Protein AF-A0A7Y3ML44-F1 (afdb_monomer_lite)

pLDDT: mean 96.09, std 2.69, range [84.75, 98.44]

Sequence (73 aa):
MKTVAFHTLGCKLNFADTGTLSSELEGFGFSRVAFNEKADVYVINTCSVTENADKECKSIVNRALAKNANAYV

Foldseek 3Di:
DFEEEEDEDDDPVSVVVVVVVVVVVVVVVYHYDYLQAQGQEYYYGDPPPDPVRVVVSVVSVVSNCVRPVNHHD

Structure (mmCIF, N/CA/C/O backbone):
data_AF-A0A7Y3ML44-F1
#
_entry.id   AF-A0A7Y3ML44-F1
#
loop_
_atom_site.group_PDB
_atom_site.id
_atom_site.type_symbol
_atom_site.label_atom_id
_atom_site.label_alt_id
_atom_site.label_comp_id
_atom_site.label_asym_id
_atom_site.label_entity_id
_atom_site.label_seq_id
_atom_site.pdbx_PDB_ins_code
_atom_site.Cartn_x
_atom_site.Cartn_y
_atom_site.Cartn_z
_atom_site.occupancy
_atom_site.B_iso_or_equiv
_atom_site.auth_seq_id
_atom_site.auth_comp_id
_atom_site.auth_asym_id
_atom_site.auth_atom_id
_atom_site.pdbx_PDB_model_num
ATOM 1 N N . MET A 1 1 ? -10.499 8.488 15.819 1.00 84.75 1 MET A N 1
ATOM 2 C CA . MET A 1 1 ? -9.732 8.877 14.618 1.00 84.75 1 MET A CA 1
ATOM 3 C C . MET A 1 1 ? -9.435 7.599 13.856 1.00 84.75 1 MET A C 1
ATOM 5 O O . MET A 1 1 ? -8.975 6.671 14.510 1.00 84.75 1 MET A O 1
ATOM 9 N N . LYS A 1 2 ? -9.781 7.495 12.566 1.00 96.00 2 LYS A N 1
ATOM 10 C CA . LYS A 1 2 ? -9.478 6.278 11.791 1.00 96.00 2 LYS A CA 1
ATOM 11 C C . LYS A 1 2 ? -8.002 6.257 11.407 1.00 96.00 2 LYS A C 1
ATOM 13 O O . LYS A 1 2 ? -7.441 7.320 11.152 1.00 96.00 2 LYS A O 1
ATOM 18 N N . THR A 1 3 ? -7.377 5.088 11.367 1.00 98.38 3 THR A N 1
ATOM 19 C CA . THR A 1 3 ? -5.961 4.950 10.995 1.00 98.38 3 THR A CA 1
ATOM 20 C C . THR A 1 3 ? -5.793 4.507 9.545 1.00 98.38 3 THR A C 1
ATOM 22 O O . THR A 1 3 ? -6.569 3.697 9.038 1.00 98.38 3 THR A O 1
ATOM 25 N N . VAL A 1 4 ? -4.765 5.026 8.874 1.00 98.44 4 VAL A N 1
ATOM 26 C CA . VAL A 1 4 ? -4.388 4.632 7.513 1.00 98.44 4 VAL A CA 1
ATOM 27 C C . VAL A 1 4 ? -2.910 4.267 7.441 1.00 98.44 4 VAL A C 1
ATOM 29 O O . VAL A 1 4 ? -2.070 4.937 8.042 1.00 98.44 4 VAL A O 1
ATOM 32 N N . ALA A 1 5 ? -2.578 3.220 6.690 1.00 98.44 5 ALA A N 1
ATOM 33 C CA . ALA A 1 5 ? -1.201 2.846 6.405 1.00 98.44 5 ALA A CA 1
ATOM 34 C C . ALA A 1 5 ? -0.959 2.670 4.904 1.00 98.44 5 ALA A C 1
ATOM 36 O O . ALA A 1 5 ? -1.783 2.097 4.198 1.00 98.44 5 ALA A O 1
ATOM 37 N N . PHE A 1 6 ? 0.201 3.117 4.422 1.00 98.31 6 PHE A N 1
ATOM 38 C CA . PHE A 1 6 ? 0.537 3.115 2.996 1.00 98.31 6 PHE A CA 1
ATOM 39 C C . PHE A 1 6 ? 1.677 2.148 2.681 1.00 98.31 6 PHE A C 1
ATOM 41 O O . PHE A 1 6 ? 2.663 2.076 3.418 1.00 98.31 6 PHE A O 1
ATOM 48 N N . HIS A 1 7 ? 1.567 1.452 1.555 1.00 97.56 7 HIS A N 1
ATOM 49 C CA . HIS A 1 7 ? 2.660 0.723 0.931 1.00 97.56 7 HIS A CA 1
ATOM 50 C C . HIS A 1 7 ? 2.717 1.072 -0.550 1.00 97.56 7 HIS A C 1
ATOM 52 O O . HIS A 1 7 ? 1.719 0.961 -1.257 1.00 97.56 7 HIS A O 1
ATOM 58 N N . THR A 1 8 ? 3.884 1.487 -1.023 1.00 96.88 8 THR A N 1
ATOM 59 C CA . THR A 1 8 ? 4.059 1.945 -2.401 1.00 96.88 8 THR A CA 1
ATOM 60 C C . THR A 1 8 ? 5.046 1.043 -3.116 1.00 96.88 8 THR A C 1
ATOM 62 O O . THR A 1 8 ? 6.170 0.853 -2.653 1.00 96.88 8 THR A O 1
ATOM 65 N N . LEU A 1 9 ? 4.623 0.529 -4.263 1.00 93.88 9 LEU A N 1
ATOM 66 C CA . LEU A 1 9 ? 5.428 -0.213 -5.218 1.00 93.88 9 LEU A CA 1
ATOM 67 C C . LEU A 1 9 ? 5.535 0.598 -6.509 1.00 93.88 9 LEU A C 1
ATOM 69 O O . LEU A 1 9 ? 4.583 1.258 -6.925 1.00 93.88 9 LEU A O 1
ATOM 73 N N . GLY A 1 10 ? 6.677 0.500 -7.181 1.00 91.44 10 GLY A N 1
ATOM 74 C CA . GLY A 1 10 ? 6.869 1.094 -8.499 1.00 91.44 10 GLY A CA 1
ATOM 75 C C . GLY A 1 10 ? 7.823 2.281 -8.490 1.00 91.44 10 GLY A C 1
ATOM 76 O O . GLY A 1 10 ? 8.880 2.248 -7.859 1.00 91.44 10 GLY A O 1
ATOM 77 N N . CYS A 1 11 ? 7.499 3.301 -9.279 1.00 94.75 11 CYS A N 1
ATOM 78 C CA . CYS A 1 11 ? 8.431 4.370 -9.617 1.00 94.75 11 CYS A CA 1
ATOM 79 C C . CYS A 1 11 ? 8.208 5.629 -8.770 1.00 94.75 11 CYS A C 1
ATOM 81 O O . CYS A 1 11 ? 7.287 5.713 -7.961 1.00 94.75 11 CYS A O 1
ATOM 83 N N . LYS A 1 12 ? 9.043 6.651 -8.994 1.00 95.69 12 LYS A N 1
ATOM 84 C CA . LYS A 1 12 ? 8.963 7.951 -8.303 1.00 95.69 12 LYS A CA 1
ATOM 85 C C . LYS A 1 12 ? 7.569 8.586 -8.357 1.00 95.69 12 LYS A C 1
ATOM 87 O O . LYS A 1 12 ? 7.195 9.256 -7.401 1.00 95.69 12 LYS A O 1
ATOM 92 N N . LEU A 1 13 ? 6.812 8.362 -9.434 1.00 96.38 13 LEU A N 1
ATOM 93 C CA . LEU A 1 13 ? 5.454 8.887 -9.561 1.00 96.38 13 LEU A CA 1
ATOM 94 C C . LEU A 1 13 ? 4.508 8.249 -8.532 1.00 96.38 13 LEU A C 1
ATOM 96 O O . LEU A 1 13 ? 3.829 8.976 -7.823 1.00 96.38 13 LEU A O 1
ATOM 100 N N . ASN A 1 14 ? 4.574 6.927 -8.323 1.00 95.50 14 ASN A N 1
ATOM 101 C CA . ASN A 1 14 ? 3.772 6.255 -7.293 1.00 95.50 14 ASN A CA 1
ATOM 102 C C . ASN A 1 14 ? 4.066 6.796 -5.880 1.00 95.50 14 ASN A C 1
ATOM 104 O O . ASN A 1 14 ? 3.165 6.908 -5.047 1.00 95.50 14 ASN A O 1
ATOM 108 N N . PHE A 1 15 ? 5.324 7.151 -5.593 1.00 96.25 15 PHE A N 1
ATOM 109 C CA . PHE A 1 15 ? 5.694 7.769 -4.314 1.00 96.25 15 PHE A CA 1
ATOM 110 C C . PHE A 1 15 ? 5.149 9.193 -4.180 1.00 96.25 15 PHE A C 1
ATOM 112 O O . PHE A 1 15 ? 4.670 9.545 -3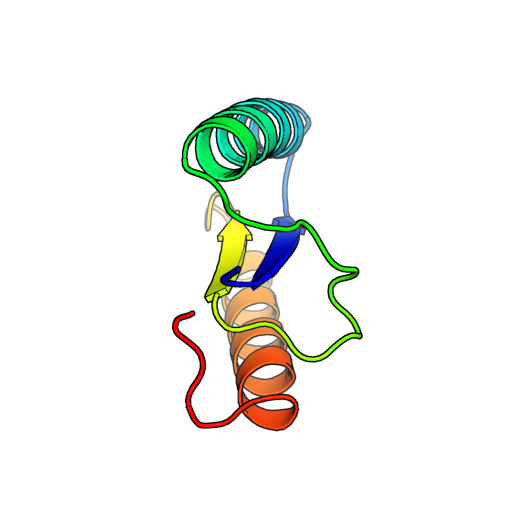.104 1.00 96.25 15 PHE A O 1
ATOM 119 N N . ALA A 1 16 ? 5.180 9.985 -5.256 1.00 97.88 16 ALA A N 1
ATOM 120 C CA . ALA A 1 16 ? 4.582 11.318 -5.271 1.00 97.88 16 ALA A CA 1
ATOM 121 C C . ALA A 1 16 ? 3.063 11.247 -5.037 1.00 97.88 16 ALA A C 1
ATOM 123 O O . ALA A 1 16 ? 2.560 11.918 -4.138 1.00 97.88 16 ALA A O 1
ATOM 124 N N . ASP A 1 17 ? 2.365 10.358 -5.750 1.00 97.19 17 ASP A N 1
ATOM 125 C CA . ASP A 1 17 ? 0.919 10.148 -5.606 1.00 97.19 17 ASP A CA 1
ATOM 126 C C . ASP A 1 17 ? 0.550 9.709 -4.183 1.00 97.19 17 ASP A C 1
ATOM 128 O O . ASP A 1 17 ? -0.405 10.206 -3.588 1.00 97.19 17 ASP A O 1
ATOM 132 N N . THR A 1 18 ? 1.346 8.807 -3.596 1.00 97.81 18 THR A N 1
ATOM 133 C CA . THR A 1 18 ? 1.150 8.367 -2.206 1.00 97.81 18 THR A CA 1
ATOM 134 C C . THR A 1 18 ? 1.336 9.522 -1.220 1.00 97.81 18 THR A C 1
ATOM 136 O O . THR A 1 18 ? 0.610 9.603 -0.232 1.00 97.81 18 THR A O 1
ATOM 139 N N . GLY A 1 19 ? 2.291 10.422 -1.476 1.00 97.38 19 GLY A N 1
ATOM 140 C CA . GLY A 1 19 ? 2.497 11.623 -0.668 1.00 97.38 19 GLY A CA 1
ATOM 141 C C . GLY A 1 19 ? 1.268 12.530 -0.671 1.00 97.38 19 GLY A C 1
ATOM 142 O O . GLY A 1 19 ? 0.774 12.877 0.400 1.00 97.38 19 GLY A O 1
ATOM 143 N N . THR A 1 20 ? 0.733 12.837 -1.856 1.00 98.06 20 THR A N 1
ATOM 144 C CA . THR A 1 20 ? -0.494 13.637 -2.001 1.00 98.06 20 THR A CA 1
ATOM 145 C C . THR A 1 20 ? -1.673 12.984 -1.280 1.00 98.06 20 THR A C 1
ATOM 147 O O . THR A 1 20 ? -2.316 13.627 -0.453 1.00 98.06 20 THR A O 1
ATOM 150 N N . LEU A 1 21 ? -1.902 11.686 -1.501 1.00 97.38 21 LEU A N 1
ATOM 151 C CA . LEU A 1 21 ? -2.996 10.953 -0.860 1.00 97.38 21 LEU A CA 1
ATOM 152 C C . LEU A 1 21 ? -2.855 10.895 0.672 1.00 97.38 21 LEU A C 1
ATOM 154 O O . LEU A 1 21 ? -3.850 10.986 1.389 1.00 97.38 21 LEU A O 1
ATOM 158 N N . SER A 1 22 ? -1.626 10.766 1.187 1.00 97.44 22 SER A N 1
ATOM 159 C CA . SER A 1 22 ? -1.344 10.827 2.628 1.00 97.44 22 SER A CA 1
ATOM 160 C C . SER A 1 22 ? -1.781 12.165 3.214 1.00 97.44 22 SER A C 1
ATOM 162 O O . SER A 1 22 ? -2.488 12.180 4.218 1.00 97.44 22 SER A O 1
ATOM 164 N N . SER A 1 23 ? -1.398 13.276 2.580 1.00 97.56 23 SER A N 1
ATOM 165 C CA . SER A 1 23 ? -1.758 14.619 3.042 1.00 97.56 23 SER A CA 1
ATOM 166 C C . SER A 1 23 ? -3.264 14.884 2.966 1.00 97.56 23 SER A C 1
ATOM 168 O O . SER A 1 23 ? -3.823 15.483 3.882 1.00 97.56 23 SER A O 1
ATOM 170 N N . GLU A 1 24 ? -3.940 14.410 1.918 1.00 97.81 24 GLU A N 1
ATOM 171 C CA . GLU A 1 24 ? -5.397 14.536 1.788 1.00 97.81 24 GLU A CA 1
ATOM 172 C C . GLU A 1 24 ? -6.139 13.757 2.881 1.00 97.81 24 GLU A C 1
ATOM 174 O O . GLU A 1 24 ? -7.026 14.301 3.539 1.00 97.81 24 GLU A O 1
ATOM 179 N N . LEU A 1 25 ? -5.754 12.501 3.129 1.00 96.69 25 LEU A N 1
ATOM 180 C CA . LEU A 1 25 ? -6.390 11.672 4.156 1.00 96.69 25 LEU A CA 1
ATOM 181 C C . LEU A 1 25 ? -6.144 12.205 5.571 1.00 96.69 25 LEU A C 1
ATOM 183 O O . LEU A 1 25 ? -7.065 12.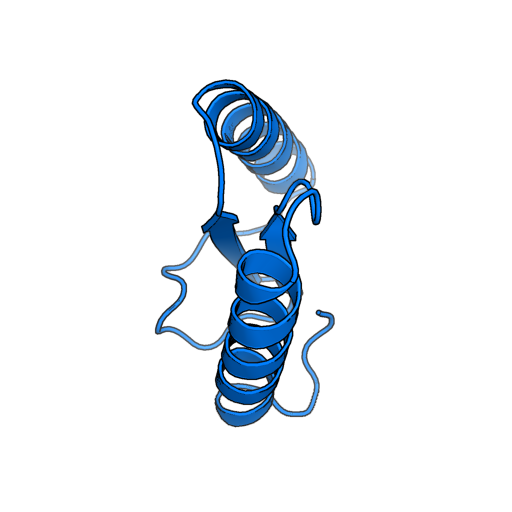197 6.389 1.00 96.69 25 LEU A O 1
ATOM 187 N N . GLU A 1 26 ? -4.950 12.72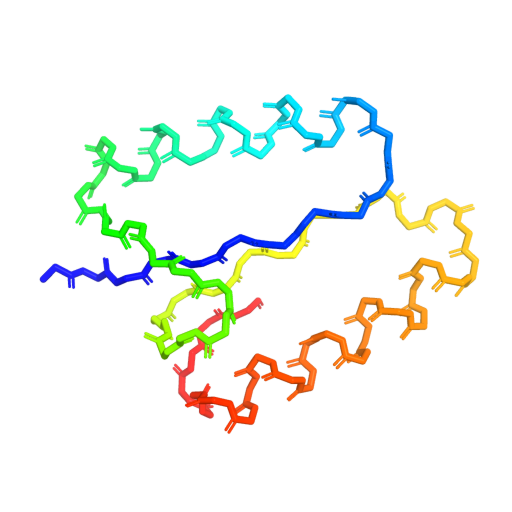3 5.854 1.00 95.81 26 GLU A N 1
ATOM 188 C CA . GLU A 1 26 ? -4.677 13.451 7.099 1.00 95.81 26 GLU A CA 1
ATOM 189 C C . GLU A 1 26 ? -5.590 14.683 7.232 1.00 95.81 26 GLU A C 1
ATOM 191 O O . GLU A 1 26 ? -6.179 14.900 8.293 1.00 95.81 26 GLU A O 1
ATOM 196 N N . GLY A 1 27 ? -5.809 15.427 6.140 1.00 96.94 27 GLY A N 1
ATOM 197 C CA . GLY A 1 27 ? -6.769 16.536 6.072 1.00 96.94 27 GLY A CA 1
ATOM 198 C C . GLY A 1 27 ? -8.227 16.126 6.322 1.00 96.94 27 GLY A C 1
ATOM 199 O O . GLY A 1 27 ? -8.998 16.901 6.887 1.00 96.94 27 GLY A O 1
ATOM 200 N N . PHE A 1 28 ? -8.600 14.888 5.985 1.00 96.38 28 PHE A N 1
ATOM 201 C CA . PHE A 1 28 ? -9.905 14.294 6.305 1.00 96.38 28 PHE A CA 1
ATOM 202 C C . PHE A 1 28 ? -9.985 13.676 7.713 1.00 96.38 28 PHE A C 1
ATOM 204 O O . PHE A 1 28 ? -10.998 13.066 8.066 1.00 96.38 28 PHE A O 1
ATOM 211 N N . GLY A 1 29 ? -8.948 13.832 8.541 1.00 96.81 29 GLY A N 1
ATOM 212 C CA . GLY A 1 29 ? -8.931 13.357 9.924 1.00 96.81 29 GLY A CA 1
ATOM 213 C C . GLY A 1 29 ? -8.530 11.890 10.081 1.00 96.81 29 GLY A C 1
ATOM 214 O O . GLY A 1 29 ? -8.883 11.266 11.087 1.00 96.81 29 GLY A O 1
ATOM 215 N N . PHE A 1 30 ? -7.811 11.314 9.114 1.00 97.94 30 PHE A N 1
ATOM 216 C CA . PHE A 1 30 ? -7.128 10.038 9.310 1.00 97.94 30 PHE A CA 1
ATOM 217 C C . PHE A 1 30 ? -5.789 10.235 10.021 1.00 97.94 30 PHE A C 1
ATOM 219 O O . PHE A 1 30 ? -5.094 11.229 9.837 1.00 97.94 30 PHE A O 1
ATOM 226 N N . SER A 1 31 ? -5.401 9.245 10.819 1.00 98.06 31 SER A N 1
ATOM 227 C CA . SER A 1 31 ? -4.077 9.167 11.424 1.00 98.06 31 SER A CA 1
ATOM 228 C C . SER A 1 31 ? -3.205 8.213 10.633 1.00 98.06 31 SER A C 1
ATOM 230 O O . SER A 1 31 ? -3.534 7.031 10.506 1.00 98.06 31 SER A O 1
ATOM 232 N N . ARG A 1 32 ? -2.082 8.700 10.116 1.00 97.56 32 ARG A N 1
ATOM 233 C CA . ARG A 1 32 ? -1.108 7.829 9.470 1.00 97.56 32 ARG A CA 1
ATOM 234 C C . ARG A 1 32 ? -0.372 6.975 10.506 1.00 97.56 32 ARG A C 1
ATOM 236 O O . ARG A 1 32 ? 0.181 7.507 11.464 1.00 97.56 32 ARG A O 1
ATOM 243 N N . VAL A 1 33 ? -0.319 5.666 10.267 1.00 98.25 33 VAL A N 1
ATOM 244 C CA . VAL A 1 33 ? 0.476 4.693 11.040 1.00 98.25 33 VAL A CA 1
ATOM 245 C C . VAL A 1 33 ? 1.437 3.938 10.121 1.00 98.25 33 VAL A C 1
ATOM 247 O O . VAL A 1 33 ? 1.301 3.979 8.891 1.00 98.25 33 VAL A O 1
ATOM 250 N N . ALA A 1 34 ? 2.442 3.262 10.682 1.00 97.81 34 ALA A N 1
ATOM 251 C CA . ALA A 1 34 ? 3.352 2.463 9.873 1.00 97.81 34 ALA A CA 1
ATOM 252 C C . ALA A 1 34 ? 2.637 1.233 9.284 1.00 97.81 34 ALA A C 1
ATOM 254 O O . ALA A 1 34 ? 1.722 0.663 9.872 1.00 97.81 34 ALA A O 1
ATOM 255 N N . PHE A 1 35 ? 3.074 0.772 8.108 1.00 97.50 35 PHE A N 1
ATOM 256 C CA . PHE A 1 35 ? 2.430 -0.352 7.408 1.00 97.50 35 PHE A CA 1
ATOM 257 C C . PHE A 1 35 ? 2.510 -1.694 8.152 1.00 97.50 35 PHE A C 1
ATOM 259 O O . PHE A 1 35 ? 1.739 -2.618 7.892 1.00 97.50 35 PHE A O 1
ATOM 266 N N . ASN A 1 36 ? 3.453 -1.831 9.084 1.00 95.88 36 ASN A N 1
ATOM 267 C CA . ASN A 1 36 ? 3.544 -2.998 9.955 1.00 95.88 36 ASN A CA 1
ATOM 268 C C . ASN A 1 36 ? 2.576 -2.945 11.151 1.00 95.88 36 ASN A C 1
ATOM 270 O O . ASN A 1 36 ? 2.403 -3.972 11.805 1.00 95.88 36 ASN A O 1
ATOM 274 N N . GLU A 1 37 ? 1.928 -1.810 11.405 1.00 97.81 37 GLU A N 1
ATOM 275 C CA . GLU A 1 37 ? 0.954 -1.627 12.478 1.00 97.81 37 GLU A CA 1
ATOM 276 C C . GLU A 1 37 ? -0.469 -1.983 12.028 1.00 97.81 37 GLU A C 1
ATOM 278 O O . GLU A 1 37 ? -0.751 -2.189 10.844 1.00 97.81 37 GLU A O 1
ATOM 283 N N . LYS A 1 38 ? -1.383 -2.073 12.999 1.00 97.88 38 LYS A N 1
ATOM 284 C CA . LYS A 1 38 ? -2.813 -2.284 12.764 1.00 97.88 38 LYS A CA 1
ATOM 285 C C . LYS A 1 38 ? -3.455 -0.978 12.276 1.00 97.88 38 LYS A C 1
ATOM 287 O O . LYS A 1 38 ? -3.515 -0.016 13.037 1.00 97.88 38 LYS A O 1
ATOM 292 N N . ALA A 1 39 ? -3.977 -0.968 11.050 1.00 98.38 39 ALA A N 1
ATOM 293 C CA . ALA A 1 39 ? -4.687 0.167 10.462 1.00 98.38 39 ALA A CA 1
ATOM 294 C C . ALA A 1 39 ? -6.151 -0.176 10.141 1.00 98.38 39 ALA A C 1
ATOM 296 O O . ALA A 1 39 ? -6.478 -1.342 9.906 1.00 98.38 39 ALA A O 1
ATOM 297 N N . ASP A 1 40 ? -7.031 0.827 10.133 1.00 98.19 40 ASP A N 1
ATOM 298 C CA . ASP A 1 40 ? -8.417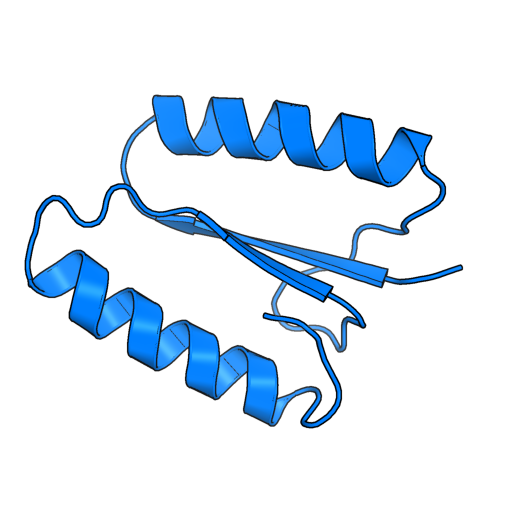 0.684 9.663 1.00 98.19 40 ASP A CA 1
ATOM 299 C C . ASP A 1 40 ? -8.489 0.652 8.130 1.00 98.19 40 ASP A C 1
ATOM 301 O O . ASP A 1 40 ? -9.356 -0.012 7.558 1.00 98.19 40 ASP A O 1
ATOM 305 N N . VAL A 1 41 ? -7.570 1.365 7.475 1.00 98.12 41 VAL A N 1
ATOM 306 C CA . VAL A 1 41 ? -7.412 1.421 6.021 1.00 98.12 41 VAL A CA 1
ATOM 307 C C . VAL A 1 41 ? -5.959 1.125 5.657 1.00 98.12 41 VAL A C 1
ATOM 309 O O . VAL A 1 41 ? -5.040 1.733 6.205 1.00 98.12 41 VAL A O 1
ATOM 312 N N . TYR A 1 42 ? -5.733 0.230 4.704 1.00 98.31 42 TYR A N 1
ATOM 313 C CA . TYR A 1 42 ? -4.434 0.049 4.066 1.00 98.31 42 TYR A CA 1
ATOM 314 C C . TYR A 1 42 ? -4.530 0.512 2.618 1.00 98.31 42 TYR A C 1
ATOM 316 O O . TYR A 1 42 ? -5.448 0.134 1.910 1.00 98.31 42 TYR A O 1
ATOM 324 N N . VAL A 1 43 ? -3.576 1.319 2.170 1.00 97.88 43 VAL A N 1
ATOM 325 C CA . VAL A 1 43 ? -3.477 1.755 0.777 1.00 97.88 43 VAL A CA 1
ATOM 326 C C . VAL A 1 43 ? -2.228 1.137 0.171 1.00 97.88 43 VAL A C 1
ATOM 328 O O . VAL A 1 43 ? -1.114 1.411 0.621 1.00 97.88 43 VAL A O 1
ATOM 331 N N . ILE A 1 44 ? -2.406 0.312 -0.859 1.00 97.19 44 ILE A N 1
ATOM 332 C CA . ILE A 1 44 ? -1.308 -0.317 -1.596 1.00 97.19 44 ILE A CA 1
ATOM 333 C C . ILE A 1 44 ? -1.272 0.293 -2.999 1.00 97.19 44 ILE A C 1
ATOM 335 O O . ILE A 1 44 ? -2.093 -0.040 -3.848 1.00 97.19 44 ILE A O 1
ATOM 339 N N . ASN A 1 45 ? -0.336 1.210 -3.241 1.00 96.50 45 ASN A N 1
ATOM 340 C CA . ASN A 1 45 ? -0.198 1.888 -4.529 1.00 96.50 45 ASN A CA 1
ATOM 341 C C . ASN A 1 45 ? 0.817 1.147 -5.406 1.00 96.50 45 ASN A C 1
ATOM 343 O O . ASN A 1 45 ? 1.973 0.994 -5.019 1.00 96.50 45 ASN A O 1
ATOM 347 N N . THR A 1 46 ? 0.388 0.697 -6.582 1.00 94.56 46 THR A N 1
ATOM 348 C CA . THR A 1 46 ? 1.226 0.036 -7.586 1.00 94.56 46 THR A CA 1
ATOM 349 C C . THR A 1 46 ? 0.728 0.389 -8.982 1.00 94.56 46 THR A C 1
ATOM 351 O O . THR A 1 46 ? -0.461 0.623 -9.180 1.00 94.56 46 THR A O 1
ATOM 354 N N . CYS A 1 47 ? 1.616 0.407 -9.975 1.00 90.50 47 CYS A N 1
ATOM 355 C CA . CYS A 1 47 ? 1.237 0.632 -11.370 1.00 90.50 47 CYS A CA 1
ATOM 356 C C . CYS A 1 47 ? 0.864 -0.656 -12.125 1.00 90.50 47 CYS A C 1
ATOM 358 O O . CYS A 1 47 ? 0.484 -0.559 -13.286 1.00 90.50 47 CYS A O 1
ATOM 360 N N . SER A 1 48 ? 0.970 -1.845 -11.500 1.00 90.12 48 SER A N 1
ATOM 361 C CA . SER A 1 48 ? 0.583 -3.164 -12.066 1.00 90.12 48 SER A CA 1
ATOM 362 C C . SER A 1 48 ? 1.241 -3.526 -13.417 1.00 90.12 48 SER A C 1
ATOM 364 O O . SER A 1 48 ? 1.024 -4.591 -13.976 1.00 90.12 48 SER A O 1
ATOM 366 N N . VAL A 1 49 ? 2.151 -2.694 -13.933 1.00 92.25 49 VAL A N 1
ATOM 367 C CA . VAL A 1 49 ? 2.744 -2.841 -15.275 1.00 92.25 49 VAL A CA 1
ATOM 368 C C . VAL A 1 49 ? 3.584 -4.111 -15.472 1.00 92.25 49 VAL A C 1
ATOM 370 O O . VAL A 1 49 ? 4.037 -4.374 -16.581 1.00 92.25 49 VAL A O 1
ATOM 373 N N . THR A 1 50 ? 3.819 -4.898 -14.418 1.00 89.31 50 THR A N 1
ATOM 374 C CA . THR A 1 50 ? 4.523 -6.183 -14.492 1.00 89.31 50 THR A CA 1
ATOM 375 C C . THR A 1 50 ? 3.779 -7.255 -13.701 1.00 89.31 50 THR A C 1
ATOM 377 O O . THR A 1 50 ? 3.243 -6.976 -12.629 1.00 89.31 50 THR A O 1
ATOM 380 N N . GLU A 1 51 ? 3.857 -8.514 -14.144 1.00 87.94 51 GLU A N 1
ATOM 381 C CA . GLU A 1 51 ? 3.313 -9.651 -13.382 1.00 87.94 51 GLU A CA 1
ATOM 382 C C . GLU A 1 51 ? 3.883 -9.752 -11.961 1.00 87.94 51 GLU A C 1
ATOM 384 O O . GLU A 1 51 ? 3.217 -10.239 -11.044 1.00 87.94 51 GLU A O 1
ATOM 389 N N . ASN A 1 52 ? 5.137 -9.333 -11.767 1.00 91.69 52 ASN A N 1
ATOM 390 C CA . ASN A 1 52 ? 5.752 -9.356 -10.448 1.00 91.69 52 ASN A CA 1
ATOM 391 C C . ASN A 1 52 ? 5.082 -8.351 -9.503 1.00 91.69 52 ASN A C 1
ATOM 393 O O . ASN A 1 52 ? 4.839 -8.686 -8.347 1.00 91.69 52 ASN A O 1
ATOM 397 N N . ALA A 1 53 ? 4.719 -7.166 -10.006 1.00 91.19 53 ALA A N 1
ATOM 398 C CA . ALA A 1 53 ? 4.000 -6.160 -9.229 1.00 91.19 53 ALA A CA 1
ATOM 399 C C . ALA A 1 53 ? 2.640 -6.687 -8.743 1.00 91.19 53 ALA A C 1
ATOM 401 O O . ALA A 1 53 ? 2.269 -6.455 -7.594 1.00 91.19 53 ALA A O 1
ATOM 402 N N . ASP A 1 54 ? 1.932 -7.462 -9.568 1.00 92.94 54 ASP A N 1
ATOM 403 C CA . ASP A 1 54 ? 0.652 -8.067 -9.183 1.00 92.94 54 ASP A CA 1
ATOM 404 C C . ASP A 1 54 ? 0.812 -9.173 -8.133 1.00 92.94 54 ASP A C 1
ATOM 406 O O . ASP A 1 54 ? 0.041 -9.247 -7.171 1.00 92.94 54 ASP A O 1
ATOM 410 N N . LYS A 1 55 ? 1.820 -10.043 -8.296 1.00 94.19 55 LYS A N 1
ATOM 411 C CA . LYS A 1 55 ? 2.137 -11.103 -7.321 1.00 94.19 55 LYS A CA 1
ATOM 412 C C . LYS A 1 55 ? 2.523 -10.502 -5.968 1.00 94.19 55 LYS A C 1
ATOM 414 O O . LYS A 1 55 ? 2.037 -10.956 -4.930 1.00 94.19 55 LYS A O 1
ATOM 419 N N . GLU A 1 56 ? 3.360 -9.470 -5.981 1.00 95.00 56 GLU A N 1
ATOM 420 C CA . GLU A 1 56 ? 3.787 -8.759 -4.781 1.00 95.00 56 GLU A CA 1
ATOM 421 C C . GLU A 1 56 ? 2.609 -8.047 -4.105 1.00 95.00 56 GLU A C 1
ATOM 423 O O . GLU A 1 56 ? 2.400 -8.227 -2.903 1.00 95.00 56 GLU A O 1
ATOM 428 N N . CYS A 1 57 ? 1.770 -7.345 -4.876 1.00 95.50 57 CYS A N 1
ATOM 429 C CA . CYS A 1 57 ? 0.564 -6.687 -4.373 1.00 95.50 57 CYS A CA 1
ATOM 430 C C . CYS A 1 57 ? -0.352 -7.673 -3.631 1.00 95.50 57 CYS A C 1
ATOM 432 O O . CYS A 1 57 ? -0.709 -7.434 -2.478 1.00 95.50 57 CYS A O 1
ATOM 434 N N . LYS A 1 58 ? -0.643 -8.843 -4.219 1.00 95.62 58 LYS A N 1
ATOM 435 C CA . LYS A 1 58 ? -1.445 -9.895 -3.563 1.00 95.62 58 LYS A CA 1
ATOM 436 C C . LYS A 1 58 ? -0.839 -10.359 -2.236 1.00 95.62 58 LYS A C 1
ATOM 438 O O . LYS A 1 58 ? -1.558 -10.535 -1.253 1.00 95.62 58 LYS A O 1
ATOM 443 N N . SER A 1 59 ? 0.481 -10.542 -2.184 1.00 96.94 59 SER A N 1
ATOM 444 C CA . SER A 1 59 ? 1.184 -10.903 -0.945 1.00 96.94 59 SER A CA 1
ATOM 445 C C . SER A 1 59 ? 1.032 -9.821 0.131 1.00 96.94 59 SER A C 1
ATOM 447 O O . SER A 1 59 ? 0.778 -10.120 1.300 1.00 96.94 59 SER A O 1
ATOM 449 N N . ILE A 1 60 ? 1.129 -8.550 -0.259 1.00 97.00 60 ILE A N 1
ATOM 450 C CA . ILE A 1 60 ? 0.982 -7.408 0.647 1.00 97.00 60 ILE A CA 1
ATOM 451 C C . ILE A 1 60 ? -0.459 -7.275 1.153 1.00 97.00 60 ILE A C 1
ATOM 453 O O . ILE A 1 60 ? -0.639 -7.080 2.354 1.00 97.00 60 ILE A O 1
ATOM 457 N N . VAL A 1 61 ? -1.470 -7.457 0.296 1.00 97.12 61 VAL A N 1
ATOM 458 C CA . VAL A 1 61 ? -2.891 -7.481 0.696 1.00 97.12 61 VAL A CA 1
ATOM 459 C C . VAL A 1 61 ? -3.122 -8.537 1.778 1.00 97.12 61 VAL A C 1
ATOM 461 O O . VAL A 1 61 ? -3.657 -8.228 2.842 1.00 97.12 61 VAL A O 1
ATOM 464 N N . ASN A 1 62 ? -2.627 -9.762 1.575 1.00 97.44 62 ASN A N 1
ATOM 465 C CA . ASN A 1 62 ? -2.732 -10.825 2.580 1.00 97.44 62 ASN A CA 1
ATOM 466 C C . ASN A 1 62 ? -2.044 -10.439 3.901 1.00 97.44 62 ASN A C 1
ATOM 468 O O . ASN A 1 62 ? -2.575 -10.691 4.982 1.00 97.44 62 ASN A O 1
ATOM 472 N N . ARG A 1 63 ? -0.877 -9.781 3.840 1.00 97.12 63 ARG A N 1
ATOM 473 C CA . ARG A 1 63 ? -0.158 -9.283 5.027 1.00 97.12 63 ARG A CA 1
ATOM 474 C C . ARG A 1 63 ? -0.882 -8.137 5.738 1.00 97.12 63 ARG A C 1
ATOM 476 O O . ARG A 1 63 ? -0.654 -7.972 6.940 1.00 97.12 63 ARG A O 1
ATOM 483 N N . ALA A 1 64 ? -1.671 -7.333 5.030 1.00 97.94 64 ALA A N 1
ATOM 484 C CA . ALA A 1 64 ? -2.498 -6.273 5.601 1.00 97.94 64 ALA A CA 1
ATOM 485 C C . ALA A 1 64 ? -3.716 -6.872 6.320 1.00 97.94 64 ALA A C 1
ATOM 487 O O . ALA A 1 64 ? -3.902 -6.641 7.515 1.00 97.94 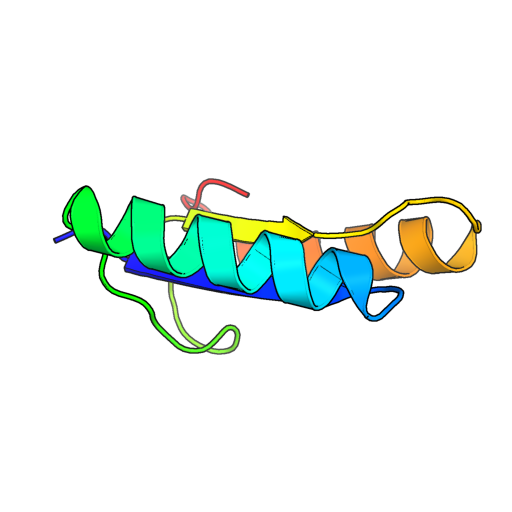64 ALA A O 1
ATOM 488 N N . LEU A 1 65 ? -4.458 -7.756 5.645 1.00 97.56 65 LEU A N 1
ATOM 489 C CA . LEU A 1 65 ? -5.618 -8.447 6.221 1.00 97.56 65 LEU A CA 1
ATOM 490 C C . LEU A 1 65 ? -5.244 -9.355 7.404 1.00 97.56 65 LEU A C 1
ATOM 492 O O . LEU A 1 65 ? -6.019 -9.491 8.345 1.00 97.56 65 LEU A O 1
ATOM 496 N N . ALA A 1 66 ? -4.029 -9.913 7.425 1.00 97.38 66 ALA A N 1
ATOM 497 C CA . ALA A 1 66 ? -3.521 -10.649 8.584 1.00 97.38 66 ALA A CA 1
ATOM 498 C C . ALA A 1 66 ? -3.324 -9.769 9.838 1.00 97.38 66 ALA A C 1
ATOM 500 O O . ALA A 1 66 ? -3.367 -10.283 10.953 1.00 97.38 66 ALA A O 1
ATOM 501 N N . LYS A 1 67 ? -3.097 -8.455 9.684 1.00 96.94 67 LYS A N 1
ATOM 502 C CA . LYS A 1 67 ? -2.986 -7.509 10.816 1.00 96.94 67 LYS A CA 1
ATOM 503 C C . LYS A 1 67 ? -4.349 -7.032 11.288 1.00 96.94 67 LYS A C 1
ATOM 505 O O . LYS A 1 67 ? -4.555 -6.822 12.483 1.00 96.94 67 LYS A O 1
ATOM 510 N N . ASN A 1 68 ? -5.267 -6.838 10.349 1.00 97.62 68 ASN A N 1
ATOM 511 C CA . ASN A 1 68 ? -6.636 -6.461 10.641 1.00 97.62 68 ASN A CA 1
ATOM 512 C C . ASN A 1 68 ? -7.580 -7.067 9.602 1.00 97.62 68 ASN A C 1
ATOM 514 O O . ASN A 1 68 ? -7.742 -6.526 8.512 1.00 97.62 68 ASN A O 1
ATOM 518 N N . ALA A 1 69 ? -8.245 -8.162 9.969 1.00 96.56 69 ALA A N 1
ATOM 519 C CA . ALA A 1 69 ? -9.194 -8.845 9.091 1.00 96.56 69 ALA A CA 1
ATOM 520 C C . ALA A 1 69 ? -10.425 -7.986 8.740 1.00 96.56 69 ALA A C 1
ATOM 522 O O . ALA A 1 69 ? -11.118 -8.284 7.775 1.00 96.56 69 ALA A O 1
ATOM 523 N N . ASN A 1 70 ? -10.681 -6.922 9.511 1.00 97.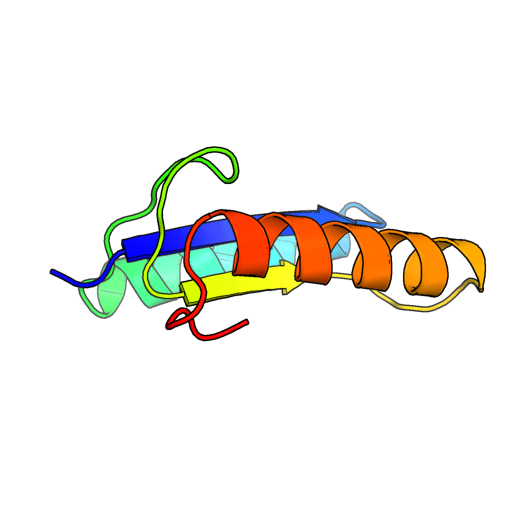00 70 ASN A N 1
ATOM 524 C CA . ASN A 1 70 ? -11.777 -5.978 9.289 1.00 97.00 70 ASN A CA 1
ATOM 525 C C . ASN A 1 70 ? -11.316 -4.676 8.610 1.00 97.00 70 ASN A C 1
ATOM 527 O O . ASN A 1 70 ? -12.099 -3.730 8.536 1.00 97.00 70 ASN A O 1
ATOM 531 N N . ALA A 1 71 ? -10.048 -4.577 8.193 1.00 97.44 71 ALA A N 1
ATOM 532 C CA . ALA A 1 71 ? -9.568 -3.389 7.501 1.00 97.44 71 ALA A CA 1
ATOM 533 C C . ALA A 1 71 ? -10.132 -3.295 6.083 1.00 97.44 71 ALA A C 1
ATOM 535 O O . ALA A 1 71 ? -10.375 -4.304 5.421 1.00 97.44 71 ALA A O 1
ATOM 536 N N . TYR A 1 72 ? -10.264 -2.061 5.608 1.00 97.31 72 TYR A N 1
ATOM 537 C CA . TYR A 1 72 ? -10.409 -1.787 4.186 1.00 97.31 72 TYR A CA 1
ATOM 538 C C . TYR A 1 72 ? -9.019 -1.796 3.537 1.00 97.31 72 TYR A C 1
ATOM 540 O O . TYR A 1 72 ? -8.092 -1.193 4.083 1.00 97.31 72 TYR A O 1
ATOM 548 N N . VAL A 1 73 ? -8.865 -2.485 2.407 1.00 95.19 73 VAL A N 1
ATOM 549 C CA . VAL A 1 73 ? -7.607 -2.598 1.649 1.00 95.19 73 VAL A CA 1
ATOM 550 C C . VAL A 1 73 ? -7.881 -2.298 0.186 1.00 95.19 73 VAL A C 1
ATOM 552 O O . VAL A 1 73 ? -8.864 -2.874 -0.329 1.00 95.19 73 VAL A O 1
#

Radius of gyration: 12.14 Å; chains: 1; bounding box: 21×28×30 Å

Secondary structure (DSSP, 8-state):
-EEEEEEE-SSHHHHHHHHHHHHHHHHTTEEE--TTS--SEEEEE----SHHHHHHHHHHHHHHHTT-TT-B-